Protein AF-A0A350RKB2-F1 (afdb_monomer_lite)

Secondary structure (DSSP, 8-state):
--EEEEEEE-HHHHHTTS---EEEEEEEEEEHHHHHGGGSPTT-EEEEEEEGGG--------

pLDDT: mean 82.58, std 9.53, range [47.34, 92.5]

Foldseek 3Di:
DPDKDFWFFDVVCVVVVVDRPTFIWDWDKDAQCVVPNPVGDPPDIDIDIDTPVVDDPPDPDD

Structure (mmCIF, N/CA/C/O backbone):
data_AF-A0A350RKB2-F1
#
_entry.id   AF-A0A350RKB2-F1
#
loop_
_atom_site.group_PDB
_atom_site.id
_atom_site.type_symbol
_atom_site.label_atom_id
_atom_site.label_alt_id
_atom_site.label_comp_id
_atom_site.label_asym_id
_atom_site.label_entity_id
_atom_site.label_seq_id
_atom_site.pdbx_PDB_ins_code
_atom_site.Cartn_x
_atom_site.Cartn_y
_atom_site.Cartn_z
_atom_site.occupancy
_atom_site.B_iso_or_equiv
_atom_site.auth_seq_id
_atom_site.auth_comp_id
_atom_site.auth_asym_id
_atom_site.auth_atom_id
_atom_site.pdbx_PDB_model_num
ATOM 1 N N . MET A 1 1 ? -1.386 -8.173 3.849 1.00 64.44 1 MET A N 1
ATOM 2 C CA . MET A 1 1 ? -1.465 -8.328 2.380 1.00 64.44 1 MET A CA 1
ATOM 3 C C . MET A 1 1 ? -2.767 -9.030 2.027 1.00 64.44 1 MET A C 1
ATOM 5 O O . MET A 1 1 ? -3.045 -10.073 2.602 1.00 64.44 1 MET A O 1
ATOM 9 N N . VAL A 1 2 ? -3.575 -8.433 1.152 1.00 75.94 2 VAL A N 1
ATOM 10 C CA . VAL A 1 2 ? -4.912 -8.920 0.762 1.00 75.94 2 VAL A CA 1
ATOM 11 C C . VAL A 1 2 ? -4.879 -9.588 -0.608 1.00 75.94 2 VAL A C 1
ATOM 13 O O . VAL A 1 2 ? -5.526 -10.614 -0.805 1.00 75.94 2 VAL A O 1
ATOM 16 N N . LYS A 1 3 ? -4.118 -9.030 -1.557 1.00 83.81 3 LYS A N 1
ATOM 17 C CA . LYS A 1 3 ? -4.026 -9.541 -2.928 1.00 83.81 3 LYS A CA 1
ATOM 18 C C . LYS A 1 3 ? -2.709 -9.131 -3.585 1.00 83.81 3 LYS A C 1
ATOM 20 O O . LYS A 1 3 ? -2.179 -8.069 -3.281 1.00 83.81 3 LYS A O 1
ATOM 25 N N . ILE A 1 4 ? -2.215 -9.966 -4.495 1.00 84.81 4 ILE A N 1
ATOM 26 C CA . ILE A 1 4 ? -1.085 -9.660 -5.379 1.00 84.81 4 ILE A CA 1
ATOM 27 C C . ILE A 1 4 ? -1.638 -9.484 -6.793 1.00 84.81 4 ILE A C 1
ATOM 29 O O . ILE A 1 4 ? -2.403 -10.326 -7.274 1.00 84.81 4 ILE A O 1
ATOM 33 N N . HIS A 1 5 ? -1.278 -8.384 -7.435 1.00 85.31 5 HIS A N 1
ATOM 34 C CA . HIS A 1 5 ? -1.630 -8.055 -8.809 1.00 85.31 5 HIS A CA 1
ATOM 35 C C . HIS A 1 5 ? -0.453 -8.378 -9.752 1.00 85.31 5 HIS A C 1
ATOM 37 O O . HIS A 1 5 ? 0.695 -8.511 -9.303 1.00 85.31 5 HIS A O 1
ATOM 43 N N . PRO A 1 6 ? -0.720 -8.581 -11.058 1.00 85.00 6 PRO A N 1
ATOM 44 C CA . PRO A 1 6 ? 0.342 -8.730 -12.050 1.00 85.00 6 PRO A CA 1
ATOM 45 C C . PRO A 1 6 ? 1.258 -7.503 -12.061 1.00 85.00 6 PRO A C 1
ATOM 47 O O . PRO A 1 6 ? 0.884 -6.438 -11.576 1.00 85.00 6 PRO A O 1
ATOM 50 N N . ALA A 1 7 ? 2.466 -7.673 -12.597 1.00 81.81 7 ALA A N 1
ATOM 51 C CA . ALA A 1 7 ? 3.415 -6.577 -12.674 1.00 81.81 7 ALA A CA 1
ATOM 52 C C . ALA A 1 7 ? 2.880 -5.468 -13.592 1.00 81.81 7 ALA A C 1
ATOM 54 O O . ALA A 1 7 ? 2.543 -5.730 -14.749 1.00 81.81 7 ALA A O 1
ATOM 55 N N . GLU A 1 8 ? 2.812 -4.250 -13.066 1.00 82.00 8 GLU A N 1
ATOM 56 C CA . GLU A 1 8 ? 2.402 -3.051 -13.792 1.00 82.00 8 GLU A CA 1
ATOM 57 C C . GLU A 1 8 ? 3.582 -2.091 -13.927 1.00 82.00 8 GLU A C 1
ATOM 59 O O . GLU A 1 8 ? 4.555 -2.152 -13.171 1.00 82.00 8 GLU A O 1
ATOM 64 N N . VAL A 1 9 ? 3.509 -1.231 -14.940 1.00 81.62 9 VAL A N 1
ATOM 65 C CA . VAL A 1 9 ? 4.541 -0.237 -15.230 1.00 81.62 9 VAL A CA 1
ATOM 66 C C . VAL A 1 9 ? 4.670 0.717 -14.049 1.00 81.62 9 VAL A C 1
ATOM 68 O O . VAL A 1 9 ? 3.693 1.363 -13.676 1.00 81.62 9 VAL A O 1
ATOM 71 N N . LEU A 1 10 ? 5.872 0.822 -13.474 1.00 79.88 10 LEU A N 1
ATOM 72 C CA . LEU A 1 10 ? 6.101 1.673 -12.310 1.00 79.88 10 LEU A CA 1
ATOM 73 C C . LEU A 1 10 ? 5.922 3.155 -12.708 1.00 79.88 10 LEU A C 1
ATOM 75 O O . LEU A 1 10 ? 6.722 3.676 -13.502 1.00 79.88 10 LEU A O 1
ATOM 79 N N . PRO A 1 11 ? 4.921 3.866 -12.152 1.00 78.38 11 PRO A N 1
ATOM 80 C CA . PRO A 1 11 ? 4.637 5.248 -12.511 1.00 78.38 11 PRO A CA 1
ATOM 81 C C . PRO A 1 11 ? 5.803 6.172 -12.166 1.00 78.38 11 PRO A C 1
ATOM 83 O O . PRO A 1 11 ? 6.090 7.063 -12.954 1.00 78.38 11 PRO A O 1
ATOM 86 N N . ASP A 1 12 ? 6.541 5.915 -11.079 1.00 78.94 12 ASP A N 1
ATOM 87 C CA . ASP A 1 12 ? 7.746 6.683 -10.730 1.00 78.94 12 ASP A CA 1
ATOM 88 C C . ASP A 1 12 ? 8.810 6.624 -11.828 1.00 78.94 12 ASP A C 1
ATOM 90 O O . ASP A 1 12 ? 9.401 7.639 -12.188 1.00 78.94 12 ASP A O 1
ATOM 94 N N . SER A 1 13 ? 9.063 5.440 -12.396 1.00 72.75 13 SER A N 1
ATOM 95 C CA . SER A 1 13 ? 10.067 5.318 -13.461 1.00 72.75 13 SER A CA 1
ATOM 96 C C . SER A 1 13 ? 9.586 5.939 -14.763 1.00 72.75 13 SER A C 1
ATOM 98 O O . SER A 1 13 ? 10.370 6.591 -15.445 1.00 72.75 13 SER A O 1
ATOM 100 N N . THR A 1 14 ? 8.295 5.820 -15.068 1.00 77.31 14 THR A N 1
ATOM 101 C CA . THR A 1 14 ? 7.700 6.460 -16.248 1.00 77.31 14 THR A CA 1
ATOM 102 C C . THR A 1 14 ? 7.706 7.985 -16.128 1.00 77.31 14 THR A C 1
ATOM 104 O O . THR A 1 14 ? 8.059 8.670 -17.081 1.00 77.31 14 THR A O 1
ATOM 107 N N . ALA A 1 15 ? 7.388 8.529 -14.950 1.00 80.19 15 ALA A N 1
ATOM 108 C CA . ALA A 1 15 ? 7.389 9.968 -14.684 1.00 80.19 15 ALA A CA 1
ATOM 109 C C . ALA A 1 15 ? 8.794 10.594 -14.728 1.00 80.19 15 ALA A C 1
ATOM 111 O O . ALA A 1 15 ? 8.922 11.795 -14.959 1.00 80.19 15 ALA A O 1
ATOM 112 N N . HIS A 1 16 ? 9.838 9.790 -14.510 1.00 80.81 16 HIS A N 1
ATOM 113 C CA . HIS A 1 16 ? 11.237 10.214 -14.553 1.00 80.81 16 HIS A CA 1
ATOM 114 C C . HIS A 1 16 ? 11.982 9.783 -15.832 1.00 80.81 16 HIS A C 1
ATOM 116 O O . HIS A 1 16 ? 13.210 9.873 -15.862 1.00 80.81 16 HIS A O 1
ATOM 122 N N . ASP A 1 17 ? 11.279 9.309 -16.870 1.00 76.25 17 ASP A N 1
ATOM 123 C CA . ASP A 1 17 ? 11.872 8.810 -18.127 1.00 76.25 17 ASP A CA 1
ATOM 124 C C . ASP A 1 17 ? 12.914 7.679 -17.921 1.00 76.25 17 ASP A C 1
ATOM 126 O O . ASP A 1 17 ? 13.845 7.488 -18.704 1.00 7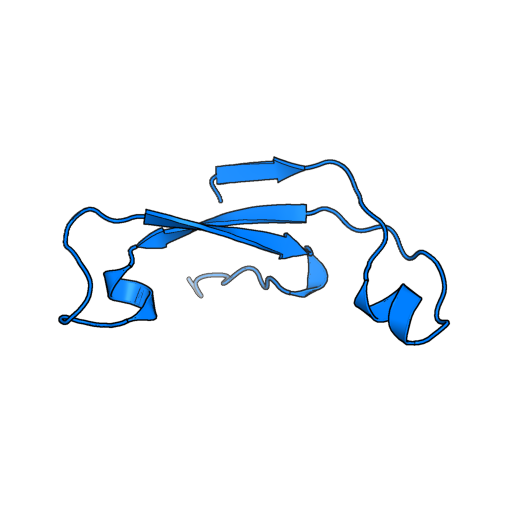6.25 17 ASP A O 1
ATOM 130 N N . LEU A 1 18 ? 12.756 6.883 -16.858 1.00 73.81 18 LEU A N 1
ATOM 131 C CA . LEU A 1 18 ? 13.638 5.765 -16.486 1.00 73.81 18 LEU A CA 1
ATOM 132 C C . LEU A 1 18 ? 13.189 4.408 -17.070 1.00 73.81 18 LEU A C 1
ATOM 134 O O . LEU A 1 18 ? 13.777 3.371 -16.737 1.00 73.81 18 LEU A O 1
ATOM 138 N N . GLY A 1 19 ? 12.176 4.420 -17.944 1.00 75.50 19 GLY A N 1
ATOM 139 C CA . GLY A 1 19 ? 11.596 3.253 -18.613 1.00 75.50 19 GLY A CA 1
ATOM 140 C C . GLY A 1 19 ? 10.507 2.539 -17.806 1.00 75.50 19 GLY A C 1
ATOM 141 O O . GLY A 1 19 ? 10.246 2.866 -16.652 1.00 75.50 19 GLY A O 1
ATOM 142 N N . ASP A 1 20 ? 9.891 1.525 -18.416 1.00 67.50 20 ASP A N 1
ATOM 143 C CA . ASP A 1 20 ? 8.659 0.890 -17.923 1.00 67.50 20 ASP A CA 1
ATOM 144 C C . ASP A 1 20 ? 8.785 0.062 -16.631 1.00 67.50 20 ASP A C 1
ATOM 146 O O . ASP A 1 20 ? 7.764 -0.375 -16.115 1.00 67.50 20 ASP A O 1
ATOM 150 N N . ARG A 1 21 ? 10.009 -0.173 -16.122 1.00 73.75 21 ARG A N 1
ATOM 151 C CA . ARG A 1 21 ? 10.367 -0.986 -14.929 1.00 73.75 21 ARG A CA 1
ATOM 152 C C . ARG A 1 21 ? 9.170 -1.692 -14.255 1.00 73.75 21 ARG A C 1
ATOM 154 O O . ARG A 1 21 ? 8.721 -1.232 -13.204 1.00 73.75 21 ARG A O 1
ATOM 161 N N . PRO A 1 22 ? 8.637 -2.773 -14.854 1.00 79.94 22 PRO A N 1
ATOM 162 C CA . PRO A 1 22 ? 7.403 -3.374 -14.373 1.00 79.94 22 PRO A CA 1
ATOM 163 C C . PRO A 1 22 ? 7.634 -4.021 -13.008 1.00 79.94 22 PRO A C 1
ATOM 165 O O . PRO A 1 22 ? 8.628 -4.723 -12.816 1.00 79.94 22 PRO A O 1
ATOM 168 N N . GLN A 1 23 ? 6.719 -3.773 -12.075 1.00 81.25 23 GLN A N 1
ATOM 169 C CA . GLN A 1 23 ? 6.797 -4.240 -10.691 1.00 81.25 23 GLN A CA 1
ATOM 170 C C . GLN A 1 23 ? 5.448 -4.766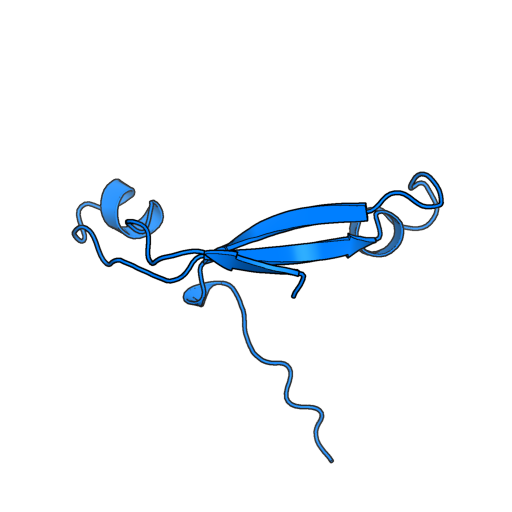 -10.212 1.00 81.25 23 GLN A C 1
ATOM 172 O O . GLN A 1 23 ? 4.394 -4.279 -10.624 1.00 81.25 23 GLN A O 1
ATOM 177 N N . HIS A 1 24 ? 5.476 -5.764 -9.332 1.00 84.81 24 HIS A N 1
ATOM 178 C CA . HIS A 1 24 ? 4.276 -6.306 -8.713 1.00 84.81 24 HIS A CA 1
ATOM 179 C C . HIS A 1 24 ? 3.585 -5.260 -7.840 1.00 84.81 24 HIS A C 1
ATOM 181 O O . HIS A 1 24 ? 4.222 -4.580 -7.034 1.00 84.81 24 HIS A O 1
ATOM 187 N N . VAL A 1 25 ? 2.261 -5.187 -7.972 1.00 86.75 25 VAL A N 1
ATOM 188 C CA . VAL A 1 25 ? 1.410 -4.342 -7.135 1.00 86.75 25 VAL A CA 1
ATOM 189 C C . VAL A 1 25 ? 0.761 -5.207 -6.055 1.00 86.75 25 VAL A C 1
ATOM 191 O O . VAL A 1 25 ? 0.142 -6.240 -6.320 1.00 86.75 25 VAL A O 1
ATOM 194 N N . LEU A 1 26 ? 0.939 -4.804 -4.807 1.00 89.62 26 LEU A N 1
ATOM 195 C CA . LEU A 1 26 ? 0.485 -5.483 -3.607 1.00 89.62 26 LEU A CA 1
ATOM 196 C C . LEU A 1 26 ? -0.651 -4.673 -2.984 1.00 89.62 26 LEU A C 1
ATOM 198 O O . LEU A 1 26 ? -0.468 -3.529 -2.581 1.00 89.62 26 LEU A O 1
ATOM 202 N N . CYS A 1 27 ? -1.820 -5.293 -2.860 1.00 90.44 27 CYS A N 1
ATOM 203 C CA . CYS A 1 27 ? -2.953 -4.711 -2.158 1.00 90.44 27 CYS A CA 1
ATOM 204 C C . CYS A 1 27 ? -2.805 -4.984 -0.656 1.00 90.44 27 CYS A C 1
ATOM 206 O O . CYS A 1 27 ? -2.800 -6.144 -0.212 1.00 90.44 27 CYS A O 1
ATOM 208 N N . VAL A 1 28 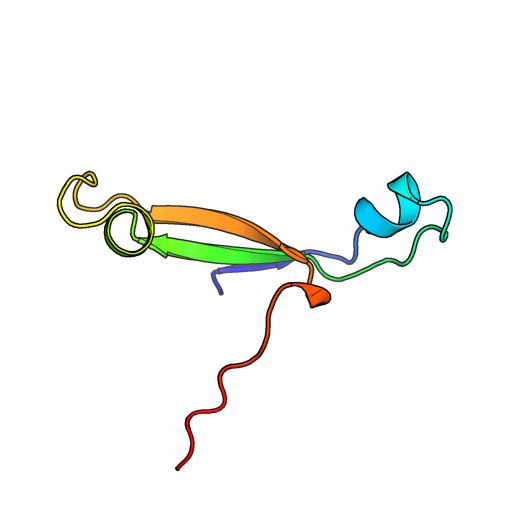? -2.683 -3.930 0.146 1.00 90.69 28 VAL A N 1
ATOM 209 C CA . VAL A 1 28 ? -2.511 -3.997 1.599 1.00 90.69 28 VAL A CA 1
ATOM 210 C C . VAL A 1 28 ? -3.724 -3.378 2.289 1.00 90.69 28 VAL A C 1
ATOM 212 O O . VAL A 1 28 ? -4.100 -2.244 2.011 1.00 90.69 28 VAL A O 1
ATOM 215 N N . ALA A 1 29 ? -4.337 -4.133 3.203 1.00 91.12 29 ALA A N 1
ATOM 216 C CA . ALA A 1 29 ? -5.406 -3.639 4.062 1.00 91.12 29 ALA A CA 1
ATOM 217 C C . ALA A 1 29 ? -4.823 -3.027 5.332 1.00 91.12 29 ALA A C 1
ATOM 219 O O . ALA A 1 29 ? -4.161 -3.721 6.105 1.00 91.12 29 ALA A O 1
ATOM 220 N N . TYR A 1 30 ? -5.165 -1.770 5.576 1.00 90.12 30 TYR A N 1
ATOM 221 C CA . TYR A 1 30 ? -4.934 -1.064 6.827 1.00 90.12 30 TYR A CA 1
ATOM 222 C C . TYR A 1 30 ? -6.269 -0.819 7.516 1.00 90.12 30 TYR A C 1
ATOM 224 O O . TYR A 1 30 ? -7.269 -0.514 6.861 1.00 90.12 30 TYR A O 1
ATOM 232 N N . ARG A 1 31 ? -6.318 -0.920 8.845 1.00 91.06 31 ARG A N 1
ATOM 233 C CA . ARG A 1 31 ? -7.502 -0.429 9.555 1.00 91.06 31 ARG A CA 1
ATOM 234 C C . ARG A 1 31 ? -7.441 1.090 9.552 1.00 91.06 31 ARG A C 1
ATOM 236 O O . ARG A 1 31 ? -6.371 1.663 9.743 1.00 91.06 31 ARG A O 1
ATOM 243 N N . ALA A 1 32 ? -8.585 1.747 9.393 1.00 91.00 32 ALA A N 1
ATOM 244 C CA . ALA A 1 32 ? -8.632 3.206 9.379 1.00 91.00 32 ALA A CA 1
ATOM 245 C C . ALA A 1 32 ? -8.015 3.810 10.654 1.00 91.00 32 ALA A C 1
ATOM 247 O O . ALA A 1 32 ? -7.304 4.806 10.577 1.00 91.00 32 ALA A O 1
ATOM 248 N N . LYS A 1 33 ? -8.193 3.149 11.804 1.00 92.50 33 LYS A N 1
ATOM 249 C CA . LYS A 1 33 ? -7.578 3.553 13.076 1.00 92.50 33 LYS A CA 1
ATOM 250 C C . LYS A 1 33 ? -6.046 3.549 13.076 1.00 92.50 33 LYS A C 1
ATOM 252 O O . LYS A 1 33 ? -5.451 4.348 13.784 1.00 92.50 33 LYS A O 1
ATOM 257 N N . ASP A 1 34 ? -5.412 2.665 12.303 1.00 89.81 34 ASP A N 1
ATOM 258 C CA . ASP A 1 34 ? -3.948 2.567 12.255 1.00 89.81 34 ASP A CA 1
ATOM 259 C C . ASP A 1 34 ? -3.356 3.742 11.451 1.00 89.81 34 ASP A C 1
ATOM 261 O O . ASP A 1 34 ? -2.225 4.150 11.693 1.00 89.81 34 ASP A O 1
ATOM 265 N N . LEU A 1 35 ? -4.136 4.313 10.523 1.00 89.62 35 LEU A N 1
ATOM 266 C CA . LEU A 1 35 ? -3.736 5.446 9.682 1.00 89.62 35 LEU A CA 1
ATOM 267 C C . LEU A 1 35 ? -4.138 6.803 10.274 1.00 89.62 35 LEU A C 1
ATOM 269 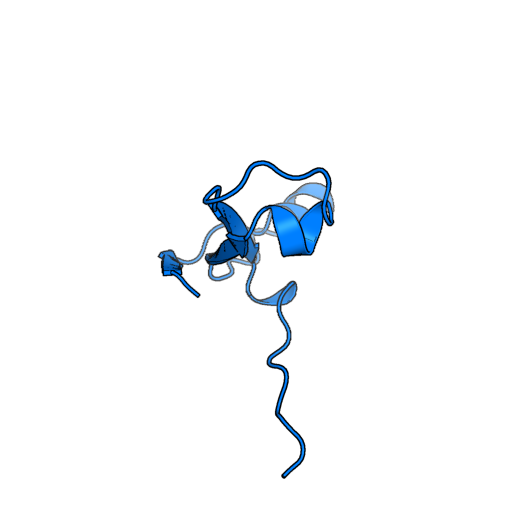O O . LEU A 1 35 ? -3.369 7.758 10.212 1.00 89.62 35 LEU A O 1
ATOM 273 N N . TRP A 1 36 ? -5.347 6.896 10.828 1.00 91.00 36 TRP A N 1
ATOM 274 C CA . TRP A 1 36 ? -5.954 8.166 11.246 1.00 91.00 36 TRP A CA 1
ATOM 275 C C . TRP A 1 36 ? -6.116 8.301 12.767 1.00 91.00 36 TRP A C 1
ATOM 277 O O . TRP A 1 36 ? -6.542 9.349 13.244 1.00 91.00 36 TRP A O 1
ATOM 287 N N . GLY A 1 37 ? -5.760 7.272 13.541 1.00 88.69 37 GLY A N 1
ATOM 288 C CA . GLY A 1 37 ? -5.891 7.261 14.998 1.00 88.69 37 GLY A CA 1
ATOM 289 C C . GLY A 1 37 ? -7.326 7.036 15.484 1.00 88.69 37 GLY A C 1
ATOM 290 O O . GLY A 1 37 ? -8.183 6.520 14.769 1.00 88.69 37 GLY A O 1
ATOM 291 N N . GLU A 1 38 ? -7.597 7.417 16.733 1.00 88.38 38 GLU A N 1
ATOM 292 C CA . GLU A 1 38 ? -8.878 7.154 17.415 1.00 88.38 38 GLU A CA 1
ATOM 293 C C . GLU A 1 38 ? -10.076 7.923 16.835 1.00 88.38 38 GLU A C 1
ATOM 295 O O . GLU A 1 38 ? -11.220 7.618 17.157 1.00 88.38 38 GLU A O 1
ATOM 300 N N . THR A 1 39 ? -9.838 8.912 15.973 1.00 88.38 39 THR A N 1
ATOM 301 C CA . THR A 1 39 ? -10.896 9.657 15.275 1.00 88.38 39 THR A CA 1
ATOM 302 C C . THR A 1 39 ? -11.415 8.933 14.032 1.00 88.38 39 THR A C 1
ATOM 304 O O . THR A 1 39 ? -12.375 9.393 13.414 1.00 88.38 39 THR A O 1
ATOM 307 N N . ALA A 1 40 ? -10.786 7.819 13.648 1.00 88.56 40 ALA A N 1
ATOM 308 C CA . ALA A 1 40 ? -11.202 7.010 12.515 1.00 88.56 40 ALA A CA 1
ATOM 309 C C . ALA A 1 40 ? -12.525 6.280 12.783 1.00 88.56 40 ALA A C 1
ATOM 311 O O . ALA A 1 40 ? -12.800 5.846 13.900 1.00 88.56 40 ALA A O 1
ATOM 312 N N . GLU A 1 41 ? -13.312 6.069 11.729 1.00 88.75 41 GLU A N 1
ATOM 313 C CA . GLU A 1 41 ? -14.541 5.281 11.821 1.00 88.75 41 GLU A CA 1
ATOM 314 C C . GLU A 1 41 ? -14.239 3.807 12.147 1.00 88.75 41 GLU A C 1
ATOM 316 O O . GLU A 1 41 ? -13.356 3.171 11.554 1.00 88.75 41 GLU A O 1
ATOM 321 N N . GLU A 1 42 ? -14.973 3.259 13.118 1.00 88.50 42 GLU A N 1
ATOM 322 C CA . GLU A 1 42 ? -14.776 1.890 13.585 1.00 88.50 42 GLU A CA 1
ATOM 323 C C . GLU A 1 42 ? -15.213 0.873 12.524 1.00 88.50 42 GLU A C 1
ATOM 325 O O . GLU A 1 42 ? -16.259 0.997 11.893 1.00 88.50 42 GLU A O 1
ATOM 330 N N . GLY A 1 43 ? -14.396 -0.163 12.327 1.00 87.12 43 GLY A N 1
ATOM 331 C CA . GLY A 1 43 ? -14.674 -1.223 11.355 1.00 87.12 43 GLY A CA 1
ATOM 332 C C . GLY A 1 43 ? -14.309 -0.879 9.909 1.00 87.12 43 GLY A C 1
ATOM 333 O O . GLY A 1 43 ? -14.407 -1.754 9.049 1.00 87.12 43 GLY A O 1
ATOM 334 N N . VAL A 1 44 ? -13.824 0.336 9.630 1.00 92.25 44 VAL A N 1
ATOM 335 C CA . VAL A 1 44 ? -13.370 0.710 8.286 1.00 92.25 44 VAL A CA 1
ATOM 336 C C . VAL A 1 44 ? -11.986 0.134 7.993 1.00 92.25 44 VAL A C 1
ATOM 338 O O . VAL A 1 44 ? -11.037 0.260 8.775 1.00 92.25 44 VAL A O 1
ATOM 341 N N . VAL A 1 45 ? -11.875 -0.481 6.816 1.00 91.81 45 VAL A N 1
ATOM 342 C CA . VAL A 1 45 ? -10.630 -1.007 6.258 1.00 91.81 45 VAL A CA 1
ATOM 343 C C . VAL A 1 45 ? -10.321 -0.259 4.971 1.00 91.81 45 VAL A C 1
ATOM 345 O O . VAL A 1 45 ? -11.162 -0.156 4.080 1.00 91.81 45 VAL A O 1
ATOM 348 N N . ILE A 1 46 ? -9.099 0.249 4.882 1.00 91.31 46 ILE A N 1
ATOM 349 C CA . ILE A 1 46 ? -8.576 0.960 3.724 1.00 91.31 46 ILE A CA 1
ATOM 350 C C . ILE A 1 46 ? -7.643 0.002 2.994 1.00 91.31 46 ILE A C 1
ATOM 352 O O . ILE A 1 46 ? -6.638 -0.438 3.547 1.00 91.31 46 ILE A O 1
ATOM 356 N N . ASN A 1 47 ? -8.001 -0.334 1.758 1.00 92.25 47 ASN A N 1
ATOM 357 C CA . ASN A 1 47 ? -7.163 -1.138 0.879 1.00 92.25 47 ASN A CA 1
ATOM 358 C C . ASN A 1 47 ? -6.339 -0.194 0.006 1.00 92.25 47 ASN A C 1
ATOM 360 O O . ASN A 1 47 ? -6.908 0.651 -0.684 1.00 92.25 47 ASN A O 1
ATOM 364 N N . VAL A 1 48 ? -5.018 -0.330 0.067 1.00 90.38 48 VAL A N 1
ATOM 365 C CA . VAL A 1 48 ? -4.074 0.490 -0.693 1.00 90.38 48 VAL A CA 1
ATOM 366 C C . VAL A 1 48 ? -3.241 -0.420 -1.580 1.00 90.38 48 VAL A C 1
ATOM 368 O O . VAL A 1 48 ? -2.669 -1.398 -1.101 1.00 90.38 48 VAL A O 1
ATOM 371 N N . ASP A 1 49 ? -3.171 -0.081 -2.860 1.00 89.81 49 ASP A N 1
ATOM 372 C CA . ASP A 1 49 ? -2.333 -0.766 -3.835 1.00 89.81 49 ASP A CA 1
ATOM 373 C C . ASP A 1 49 ? -0.951 -0.103 -3.862 1.00 89.81 49 ASP A C 1
ATOM 375 O O . ASP A 1 49 ? -0.820 1.089 -4.145 1.00 89.81 49 ASP A O 1
ATOM 379 N N . LEU A 1 50 ? 0.078 -0.870 -3.509 1.00 88.50 50 LEU A N 1
ATOM 380 C CA . LEU A 1 50 ? 1.455 -0.404 -3.353 1.00 88.50 50 LEU A CA 1
ATOM 381 C C . LEU A 1 50 ? 2.394 -1.270 -4.188 1.00 88.50 50 LEU A C 1
ATOM 383 O O . LEU A 1 50 ? 2.259 -2.490 -4.210 1.00 88.50 50 LEU A O 1
ATOM 387 N N . TYR A 1 51 ? 3.367 -0.659 -4.858 1.00 88.31 51 TYR A N 1
ATOM 388 C CA . TYR A 1 51 ? 4.396 -1.409 -5.579 1.00 88.31 51 TYR A CA 1
ATOM 389 C C . TYR A 1 51 ? 5.311 -2.151 -4.601 1.00 88.31 51 TYR A C 1
ATOM 391 O O . TYR A 1 51 ? 5.547 -1.685 -3.486 1.00 88.31 51 TYR A O 1
ATOM 399 N N . GLU A 1 52 ? 5.855 -3.292 -5.027 1.00 84.44 52 GLU A N 1
ATOM 400 C CA . GLU A 1 52 ? 6.753 -4.118 -4.209 1.00 84.44 52 GLU A CA 1
ATOM 401 C C . GLU A 1 52 ? 7.932 -3.326 -3.625 1.00 84.44 52 GLU A C 1
ATOM 403 O O . GLU A 1 52 ? 8.299 -3.541 -2.478 1.00 84.44 52 GLU A O 1
ATOM 408 N N . ASN A 1 53 ? 8.465 -2.347 -4.363 1.00 85.38 53 ASN A N 1
ATOM 409 C CA . ASN A 1 53 ? 9.586 -1.518 -3.915 1.00 85.38 53 ASN A CA 1
ATOM 410 C C . ASN A 1 53 ? 9.207 -0.473 -2.845 1.00 85.38 53 ASN A C 1
ATOM 412 O O . ASN A 1 53 ? 10.083 0.174 -2.281 1.00 85.38 53 ASN A O 1
ATOM 416 N N . TYR A 1 54 ? 7.917 -0.269 -2.571 1.00 85.06 54 TYR A N 1
ATOM 417 C CA . TYR A 1 54 ? 7.450 0.599 -1.482 1.00 85.06 54 TYR A CA 1
ATOM 418 C C . TYR A 1 54 ? 7.247 -0.156 -0.169 1.00 85.06 54 TYR A C 1
ATOM 420 O O . TYR A 1 54 ? 6.923 0.455 0.848 1.00 85.06 54 TYR A O 1
ATOM 428 N N . LEU A 1 55 ? 7.391 -1.479 -0.193 1.00 85.50 55 LEU A N 1
ATOM 429 C CA . LEU A 1 55 ? 7.139 -2.341 0.943 1.00 85.50 55 LEU A CA 1
ATOM 430 C C . LEU A 1 55 ? 8.438 -3.020 1.355 1.00 85.50 55 LEU A C 1
ATOM 432 O O . LEU A 1 55 ? 9.105 -3.670 0.556 1.00 85.50 55 LEU A O 1
ATOM 436 N N . GLU A 1 56 ? 8.762 -2.914 2.634 1.00 85.12 56 GLU A N 1
ATOM 437 C CA . GLU A 1 56 ? 9.824 -3.698 3.244 1.00 85.12 56 GLU A CA 1
ATOM 438 C C . GLU A 1 56 ? 9.194 -4.772 4.125 1.00 85.12 56 GLU A C 1
ATOM 440 O O . GLU A 1 56 ? 8.205 -4.537 4.825 1.00 85.12 56 GLU A O 1
ATOM 445 N N . LEU A 1 57 ? 9.748 -5.983 4.066 1.00 81.12 57 LEU A N 1
ATOM 446 C CA . LEU A 1 57 ? 9.350 -7.041 4.980 1.00 81.12 57 LEU A CA 1
ATOM 447 C C . LEU A 1 57 ? 9.916 -6.705 6.353 1.00 81.12 57 LEU A C 1
ATOM 449 O O . LEU A 1 57 ? 11.127 -6.788 6.569 1.00 81.12 57 LEU A O 1
ATOM 453 N N . GLU A 1 58 ? 9.036 -6.366 7.289 1.00 76.44 58 GLU A N 1
ATOM 454 C CA . GLU A 1 58 ? 9.417 -6.297 8.690 1.00 76.44 58 GLU 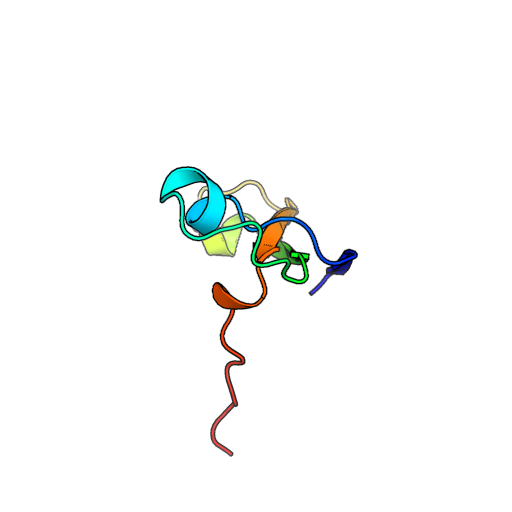A CA 1
ATOM 455 C C . GLU A 1 58 ? 9.748 -7.722 9.146 1.00 76.44 58 GLU A C 1
ATOM 457 O O . GLU A 1 58 ? 8.878 -8.564 9.368 1.00 76.44 58 GLU A O 1
ATOM 462 N N . THR A 1 59 ? 11.043 -8.029 9.171 1.00 65.19 59 THR A N 1
ATOM 463 C CA . THR A 1 59 ? 11.527 -9.280 9.740 1.00 65.19 59 THR A CA 1
ATOM 464 C C . THR A 1 59 ? 11.551 -9.062 11.240 1.00 65.19 59 THR A C 1
ATOM 466 O O . THR A 1 59 ? 12.441 -8.373 11.742 1.00 65.19 59 THR A O 1
ATOM 469 N N . GLU A 1 60 ? 10.563 -9.602 11.955 1.00 61.47 60 GLU A N 1
ATOM 470 C CA . GLU A 1 60 ? 10.618 -9.652 13.415 1.00 61.47 60 GLU A CA 1
ATOM 471 C C . GLU A 1 60 ? 11.970 -10.262 13.818 1.00 61.47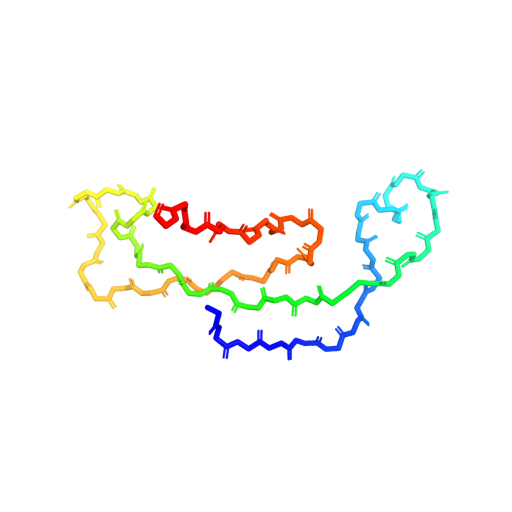 60 GLU A C 1
ATOM 473 O O . GLU A 1 60 ? 12.310 -11.386 13.439 1.00 61.47 60 GLU A O 1
ATOM 478 N N . SER A 1 61 ? 12.790 -9.472 14.515 1.00 50.66 61 SER A N 1
ATOM 479 C CA . SER A 1 61 ? 14.035 -9.965 15.096 1.00 50.66 61 SER A CA 1
ATOM 480 C C . SER A 1 61 ? 13.658 -10.934 16.211 1.00 50.66 61 SER A C 1
ATOM 482 O O . SER A 1 61 ? 13.012 -10.533 17.178 1.00 50.66 61 SER A O 1
ATOM 484 N N . ALA A 1 62 ? 13.999 -12.205 15.996 1.00 47.34 62 ALA A N 1
ATOM 485 C CA . ALA A 1 62 ? 13.739 -13.324 16.899 1.00 47.34 62 ALA A CA 1
ATOM 486 C C . ALA A 1 62 ? 14.374 -13.154 18.287 1.00 47.34 62 ALA A C 1
ATOM 488 O O . ALA A 1 62 ? 15.459 -12.530 18.376 1.00 47.34 62 ALA A O 1
#

Radius of gyration: 14.83 Å; chains: 1; bounding box: 29×24×36 Å

Sequence (62 aa):
MVKIHPAEVLPDSTAHDLGDRPQHVLCVAYRAKDLWGETAEEGVVINVDLYENYLELETESA